Protein AF-A0A6I7P050-F1 (afdb_monomer_lite)

Sequence (65 aa):
MAPRAYAAASLPYPKVSSLAAAPPRPERHVPNSITSLRLGLTRHLARALPRCPCCLHPKSAISML

Secondary structure (DSSP, 8-state):
----------PPPPS---GGGSPP------TT-HHHHHHHHHHHHHHHSSB-TTT-PBPP-----

Radius of gyration: 23.59 Å; chains: 1; bounding box: 56×34×51 Å

pLDDT: mean 75.78, std 15.42, range [41.16, 95.5]

Structure (mmCIF, N/CA/C/O backbone):
data_AF-A0A6I7P050-F1
#
_entry.id   AF-A0A6I7P050-F1
#
loop_
_atom_site.group_PDB
_atom_site.id
_atom_site.type_symbol
_atom_site.label_atom_id
_atom_site.label_alt_id
_atom_site.label_comp_id
_atom_site.label_asym_id
_atom_site.label_entity_id
_atom_site.label_seq_id
_atom_site.pdbx_PDB_ins_code
_atom_site.Cartn_x
_atom_site.Cartn_y
_atom_site.Cartn_z
_atom_site.occupancy
_atom_site.B_iso_or_equiv
_atom_site.auth_seq_id
_atom_site.auth_comp_id
_atom_site.auth_asym_id
_atom_site.auth_atom_id
_atom_site.pdbx_PDB_model_num
ATOM 1 N N . MET A 1 1 ? 29.677 -21.498 -3.542 1.00 42.09 1 MET A N 1
ATOM 2 C CA . MET A 1 1 ? 30.403 -21.815 -4.793 1.00 42.09 1 MET A CA 1
ATOM 3 C C . MET A 1 1 ? 29.550 -21.277 -5.943 1.00 42.09 1 MET A C 1
ATOM 5 O O . MET A 1 1 ? 28.471 -21.810 -6.121 1.00 42.09 1 MET A O 1
ATOM 9 N N . ALA A 1 2 ? 29.792 -20.176 -6.656 1.00 47.41 2 ALA A N 1
ATOM 10 C CA . ALA A 1 2 ? 30.852 -19.166 -6.773 1.00 47.41 2 ALA A CA 1
ATOM 11 C C . ALA A 1 2 ? 30.200 -17.750 -6.698 1.00 47.41 2 ALA A C 1
ATOM 13 O O . ALA A 1 2 ? 28.977 -17.658 -6.850 1.00 47.41 2 ALA A O 1
ATOM 14 N N . PRO A 1 3 ? 30.930 -16.650 -6.427 1.00 49.38 3 PRO A N 1
ATOM 15 C CA . PRO A 1 3 ? 30.296 -15.343 -6.224 1.00 49.38 3 PRO A CA 1
ATOM 16 C C . PRO A 1 3 ? 29.743 -14.762 -7.539 1.00 49.38 3 PRO A C 1
ATOM 18 O O . PRO A 1 3 ? 30.478 -14.604 -8.511 1.00 49.38 3 PRO A O 1
ATOM 21 N N . ARG A 1 4 ? 28.451 -14.395 -7.575 1.00 54.88 4 ARG A N 1
ATOM 22 C CA . ARG A 1 4 ? 27.879 -13.578 -8.664 1.00 54.88 4 ARG A CA 1
ATOM 23 C C . ARG A 1 4 ? 28.320 -12.133 -8.454 1.00 54.88 4 ARG A C 1
ATOM 25 O O . ARG A 1 4 ? 27.688 -11.387 -7.713 1.00 54.88 4 ARG A O 1
ATOM 32 N N . ALA A 1 5 ? 29.421 -11.753 -9.087 1.00 57.75 5 ALA A N 1
ATOM 33 C CA . ALA A 1 5 ? 29.788 -10.354 -9.227 1.00 57.75 5 ALA A CA 1
ATOM 34 C C . ALA A 1 5 ? 28.797 -9.694 -10.196 1.00 57.75 5 ALA A C 1
ATOM 36 O O . ALA A 1 5 ? 28.822 -9.954 -11.398 1.00 57.75 5 ALA A O 1
ATOM 37 N N . TYR A 1 6 ? 27.904 -8.848 -9.685 1.00 56.38 6 TYR A N 1
ATOM 38 C CA . TYR A 1 6 ? 27.131 -7.937 -10.526 1.00 56.38 6 TYR A CA 1
ATOM 39 C C . TYR A 1 6 ? 28.066 -6.801 -10.946 1.00 56.38 6 TYR A C 1
ATOM 41 O O . TYR A 1 6 ? 28.072 -5.730 -10.346 1.00 56.38 6 TYR A O 1
ATOM 49 N N . ALA A 1 7 ? 28.930 -7.059 -11.928 1.00 63.69 7 ALA A N 1
ATOM 50 C CA . ALA A 1 7 ? 29.734 -6.004 -12.519 1.00 63.69 7 ALA A CA 1
ATOM 51 C C . ALA A 1 7 ? 28.775 -5.042 -13.232 1.00 63.69 7 ALA A C 1
ATOM 53 O O . ALA A 1 7 ? 28.169 -5.392 -14.246 1.00 63.69 7 ALA A O 1
ATOM 54 N N . ALA A 1 8 ? 28.594 -3.844 -1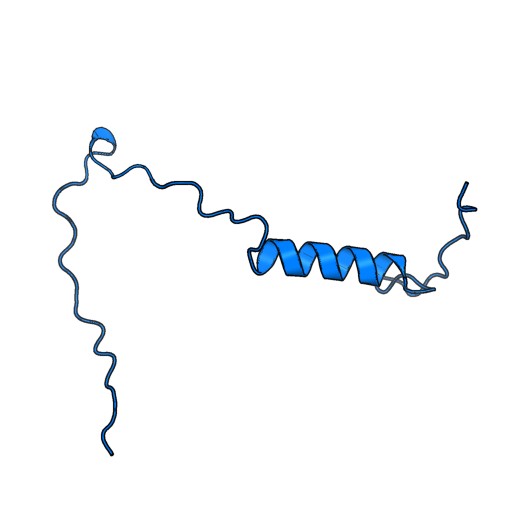2.676 1.00 65.75 8 ALA A N 1
ATOM 55 C CA . ALA A 1 8 ? 27.919 -2.758 -13.364 1.00 65.75 8 ALA A CA 1
ATOM 56 C C . ALA A 1 8 ? 28.808 -2.338 -14.543 1.00 65.75 8 ALA A C 1
ATOM 58 O O . ALA A 1 8 ? 29.709 -1.518 -14.395 1.00 65.75 8 ALA A O 1
ATOM 59 N N . ALA A 1 9 ? 28.618 -2.972 -15.699 1.00 69.06 9 ALA A N 1
ATOM 60 C CA . ALA A 1 9 ? 29.307 -2.576 -16.915 1.00 69.06 9 ALA A CA 1
ATOM 61 C C . ALA A 1 9 ? 28.882 -1.145 -17.278 1.00 69.06 9 ALA A C 1
ATOM 63 O O . ALA A 1 9 ? 27.688 -0.834 -17.262 1.00 69.06 9 ALA A O 1
ATOM 64 N N . SER A 1 10 ? 29.843 -0.282 -17.619 1.00 70.62 10 SER A N 1
ATOM 65 C CA . SER A 1 10 ? 29.557 1.023 -18.222 1.00 70.62 10 SER A CA 1
ATOM 66 C C . SER A 1 10 ? 28.857 0.806 -19.559 1.00 70.62 10 SER A C 1
ATOM 68 O O . SER A 1 10 ? 29.498 0.563 -20.581 1.00 70.62 10 SER A O 1
ATOM 70 N N . LEU A 1 11 ? 27.525 0.847 -19.541 1.00 71.38 11 LEU A N 1
ATOM 71 C CA . LEU A 1 11 ? 26.715 0.763 -20.747 1.00 71.38 11 LEU A CA 1
ATOM 72 C C . LEU A 1 11 ? 26.951 2.029 -21.585 1.00 71.38 11 LEU A C 1
ATOM 74 O O . LEU A 1 11 ? 26.896 3.136 -21.040 1.00 71.38 11 LEU A O 1
ATOM 78 N N . PRO A 1 12 ? 27.206 1.901 -22.897 1.00 75.25 12 PRO A N 1
ATOM 79 C CA . PRO A 1 12 ? 27.354 3.058 -23.765 1.00 75.25 12 PRO A CA 1
ATOM 80 C C . PRO A 1 12 ? 26.057 3.873 -23.781 1.00 75.25 12 PRO A C 1
ATOM 82 O O . PRO A 1 12 ? 24.959 3.319 -23.866 1.00 75.25 12 PRO A O 1
ATOM 85 N N . TYR A 1 13 ? 26.188 5.200 -23.710 1.00 71.38 13 TYR A N 1
ATOM 86 C CA . TYR A 1 13 ? 25.045 6.103 -23.813 1.00 71.38 13 TYR A CA 1
ATOM 87 C C . TYR A 1 13 ? 24.320 5.874 -25.153 1.00 71.38 13 TYR A C 1
ATOM 89 O O . TYR A 1 13 ? 24.984 5.794 -26.195 1.00 71.38 13 TYR A O 1
ATOM 97 N N . PRO A 1 14 ? 22.979 5.754 -25.171 1.00 70.56 14 PRO A N 1
ATOM 98 C CA . PRO A 1 14 ? 22.250 5.538 -26.411 1.00 70.56 14 PRO A CA 1
ATOM 99 C C . PRO A 1 14 ? 22.412 6.754 -27.330 1.00 70.56 14 PRO A C 1
ATOM 101 O O . PRO A 1 14 ? 22.051 7.871 -26.977 1.00 70.56 14 PRO A O 1
ATOM 104 N N . LYS A 1 15 ? 22.935 6.533 -28.542 1.00 70.88 15 LYS A N 1
ATOM 105 C CA . LYS A 1 15 ? 23.157 7.597 -29.543 1.00 70.88 15 LYS A CA 1
ATOM 106 C C . LYS A 1 15 ? 21.857 8.211 -30.088 1.00 70.88 15 LYS A C 1
ATOM 108 O O . LYS A 1 15 ? 21.905 9.232 -30.762 1.00 70.88 15 LYS A O 1
ATOM 113 N N . VAL A 1 16 ? 20.706 7.602 -29.796 1.00 64.31 16 VAL A N 1
ATOM 114 C CA . VAL A 1 16 ? 19.379 8.101 -30.175 1.00 64.31 16 VAL A CA 1
ATOM 115 C C . VAL A 1 16 ? 18.831 8.947 -29.022 1.00 64.31 16 VAL A C 1
ATOM 117 O O . VAL A 1 16 ? 18.217 8.430 -28.092 1.00 64.31 16 VAL A O 1
ATOM 120 N N . SER A 1 17 ? 19.110 10.250 -29.050 1.00 59.31 17 SER A N 1
ATOM 121 C CA . SER A 1 17 ? 18.639 11.229 -28.055 1.00 59.31 17 SER A CA 1
ATOM 122 C C . SER A 1 17 ? 17.407 12.019 -28.513 1.00 59.31 17 SER A C 1
ATOM 124 O O . SER A 1 17 ? 16.880 12.834 -27.756 1.00 59.31 17 SER A O 1
ATOM 126 N N . SER A 1 18 ? 16.919 11.797 -29.739 1.00 64.75 18 SER A N 1
ATOM 127 C CA . SER A 1 18 ? 15.714 12.464 -30.233 1.00 64.75 18 SER A CA 1
ATOM 128 C C . SER A 1 18 ? 14.499 12.001 -29.431 1.00 64.75 18 SER A C 1
ATOM 130 O O . SER A 1 18 ? 14.142 10.824 -29.482 1.00 64.75 18 SER A O 1
ATOM 132 N N . LEU A 1 19 ? 13.825 12.929 -28.747 1.00 61.12 19 LEU A N 1
ATOM 133 C CA . LEU A 1 19 ? 12.586 12.665 -28.003 1.00 61.12 19 LEU A CA 1
ATOM 134 C C . LEU A 1 19 ? 11.510 11.982 -28.868 1.00 61.12 19 LEU A C 1
ATOM 136 O O . LEU A 1 19 ? 10.756 11.163 -28.359 1.00 61.12 19 LEU A O 1
ATOM 140 N N . ALA A 1 20 ? 11.494 12.257 -30.178 1.00 67.31 20 ALA A N 1
ATOM 141 C CA . ALA A 1 20 ? 10.585 11.643 -31.149 1.00 67.31 20 ALA A CA 1
ATOM 142 C C . ALA A 1 20 ? 10.870 10.152 -31.442 1.00 67.31 20 ALA A C 1
ATOM 144 O O . ALA A 1 20 ? 9.972 9.443 -31.880 1.00 67.31 20 ALA A O 1
ATOM 145 N N . ALA A 1 21 ? 12.095 9.673 -31.196 1.00 66.19 21 ALA A N 1
ATOM 146 C CA . ALA A 1 21 ? 12.483 8.263 -31.350 1.00 66.19 21 ALA A CA 1
ATOM 147 C C . ALA A 1 21 ? 12.685 7.555 -30.000 1.00 66.19 21 ALA A C 1
ATOM 149 O O . ALA A 1 21 ? 13.085 6.390 -29.963 1.00 66.19 21 ALA A O 1
ATOM 150 N N . ALA A 1 22 ? 12.443 8.252 -28.883 1.00 65.88 22 ALA A N 1
ATOM 151 C CA . ALA A 1 22 ? 12.446 7.621 -27.577 1.00 65.88 22 ALA A CA 1
ATOM 152 C C . ALA A 1 22 ? 11.314 6.581 -27.554 1.00 65.88 22 ALA A C 1
ATOM 154 O O . ALA A 1 22 ? 10.181 6.922 -27.906 1.00 65.88 22 ALA A O 1
ATOM 155 N N . PRO A 1 23 ? 11.580 5.324 -27.151 1.00 67.88 23 PRO A N 1
ATOM 156 C CA . PRO A 1 23 ? 10.511 4.352 -27.015 1.00 67.88 23 PRO A CA 1
ATOM 157 C C . PRO A 1 23 ? 9.462 4.929 -26.058 1.00 67.88 23 PRO A C 1
ATOM 159 O O . PRO A 1 23 ? 9.848 5.481 -25.015 1.00 67.88 23 PRO A O 1
ATOM 162 N N . PRO A 1 24 ? 8.161 4.834 -26.392 1.00 71.75 24 PRO A N 1
ATOM 163 C CA . PRO A 1 24 ? 7.111 5.287 -25.498 1.00 71.75 24 PRO A CA 1
ATOM 164 C C . PRO A 1 24 ? 7.363 4.624 -24.150 1.00 71.75 24 PRO A C 1
ATOM 166 O O . PRO A 1 24 ? 7.515 3.406 -24.072 1.00 71.75 24 PRO A O 1
ATOM 169 N N . ARG A 1 25 ? 7.518 5.426 -23.095 1.00 71.94 25 ARG A N 1
ATOM 170 C CA . ARG A 1 25 ? 7.608 4.901 -21.736 1.00 71.94 25 ARG A CA 1
ATOM 171 C C . ARG A 1 25 ? 6.174 4.632 -21.304 1.00 71.94 25 ARG A C 1
ATOM 173 O O . ARG A 1 25 ? 5.520 5.596 -20.908 1.00 71.94 25 ARG A O 1
ATOM 180 N N . PRO A 1 26 ? 5.662 3.387 -21.391 1.00 73.00 26 PRO A N 1
ATOM 181 C CA . PRO A 1 26 ? 4.367 3.102 -20.804 1.00 73.00 26 PRO A CA 1
ATOM 182 C C . PRO A 1 26 ? 4.429 3.515 -19.338 1.00 73.00 26 PRO A C 1
ATOM 184 O O . PRO A 1 26 ? 5.455 3.326 -18.667 1.00 73.00 26 PRO A O 1
ATOM 187 N N . GLU A 1 27 ? 3.350 4.131 -18.867 1.00 73.75 27 GLU A N 1
ATOM 188 C CA . GLU A 1 27 ? 3.201 4.454 -17.461 1.00 73.75 27 GLU A CA 1
ATOM 189 C C . GLU A 1 27 ? 3.487 3.183 -16.653 1.00 73.75 27 GLU A C 1
ATOM 191 O O . GLU A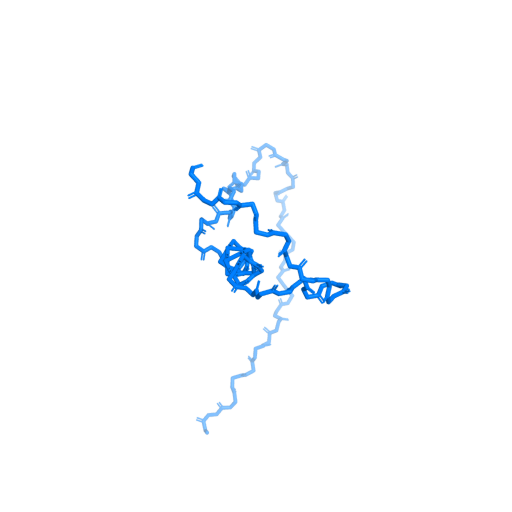 1 27 ? 2.857 2.144 -16.836 1.00 73.75 27 GLU A O 1
ATOM 196 N N . ARG A 1 28 ? 4.500 3.234 -15.783 1.00 70.94 28 ARG A N 1
ATOM 197 C CA . ARG A 1 28 ? 4.906 2.080 -14.964 1.00 70.94 28 ARG A CA 1
ATOM 198 C C . ARG A 1 28 ? 3.962 1.853 -13.784 1.00 70.94 28 ARG A C 1
ATOM 200 O O . ARG A 1 28 ? 4.245 1.012 -12.930 1.00 70.94 28 ARG A O 1
ATOM 207 N N . HIS A 1 29 ? 2.889 2.636 -13.688 1.00 77.94 29 HIS A N 1
ATOM 208 C CA . HIS A 1 29 ? 1.923 2.513 -12.619 1.00 77.94 29 HIS A CA 1
ATOM 209 C C . HIS A 1 29 ? 1.097 1.244 -12.828 1.00 77.94 29 HIS A C 1
ATOM 211 O O . HIS A 1 29 ? 0.18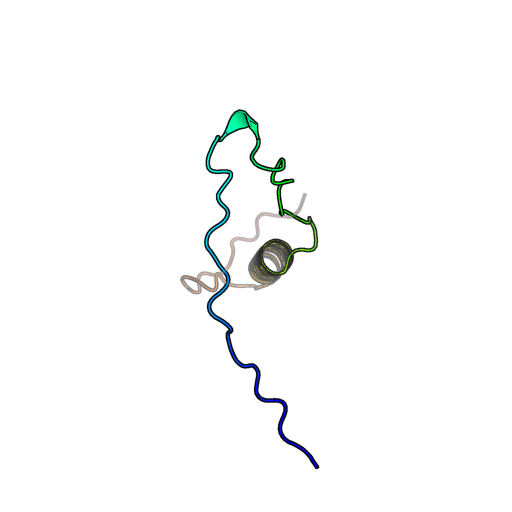0 1.177 -13.640 1.00 77.94 29 HIS A O 1
ATOM 217 N N . VAL A 1 30 ? 1.431 0.222 -12.050 1.00 78.12 30 VAL A N 1
ATOM 218 C CA . VAL A 1 30 ? 0.612 -0.976 -11.912 1.00 78.12 30 VAL A CA 1
ATOM 219 C C . VAL A 1 30 ? -0.298 -0.755 -10.699 1.00 78.12 30 VAL A C 1
ATOM 221 O O . VAL A 1 30 ? 0.210 -0.362 -9.645 1.00 78.12 30 VAL A O 1
ATOM 224 N N . PRO A 1 31 ? -1.613 -1.025 -10.780 1.00 80.12 31 PRO A N 1
ATOM 225 C CA . PRO A 1 31 ? -2.514 -0.922 -9.625 1.00 80.12 31 PRO A CA 1
ATOM 226 C C . PRO A 1 31 ? -2.024 -1.717 -8.403 1.00 80.12 31 PRO A C 1
ATOM 228 O O . PRO A 1 31 ? -2.203 -1.294 -7.266 1.00 80.12 31 PRO A O 1
ATOM 231 N N . ASN A 1 32 ? -1.313 -2.818 -8.656 1.00 86.25 32 ASN A N 1
ATOM 232 C CA . ASN A 1 32 ? -0.687 -3.680 -7.652 1.00 86.25 32 ASN A CA 1
ATOM 233 C C . ASN A 1 32 ? 0.782 -3.316 -7.369 1.00 86.25 32 ASN A C 1
ATOM 235 O O . ASN A 1 32 ? 1.553 -4.152 -6.898 1.00 86.25 32 ASN A O 1
ATOM 239 N N . SER A 1 33 ? 1.214 -2.094 -7.686 1.00 88.12 33 SER A N 1
ATOM 240 C CA . SER A 1 33 ? 2.547 -1.628 -7.311 1.00 88.12 33 SER A CA 1
ATOM 241 C C . SER A 1 33 ? 2.696 -1.605 -5.788 1.00 88.12 33 SER A C 1
ATOM 243 O O . SER A 1 33 ? 1.731 -1.388 -5.052 1.00 88.12 33 SER A O 1
ATOM 245 N N . ILE A 1 34 ? 3.928 -1.774 -5.301 1.00 91.31 34 ILE A N 1
ATOM 246 C CA . ILE A 1 34 ? 4.230 -1.728 -3.863 1.00 91.31 34 ILE A CA 1
ATOM 247 C C . ILE A 1 34 ? 3.719 -0.418 -3.241 1.00 91.31 34 ILE A C 1
ATOM 249 O O . ILE A 1 34 ? 3.181 -0.434 -2.136 1.00 91.31 34 ILE A O 1
ATOM 253 N N . THR A 1 35 ? 3.845 0.708 -3.948 1.00 92.88 35 THR A N 1
ATOM 254 C CA . THR A 1 35 ? 3.368 2.018 -3.483 1.00 92.88 35 THR A CA 1
ATOM 255 C C . THR A 1 35 ? 1.849 2.046 -3.328 1.00 92.88 35 THR A C 1
ATOM 257 O O . THR A 1 35 ? 1.353 2.449 -2.274 1.00 92.88 35 THR A O 1
ATOM 260 N N . SER A 1 36 ? 1.110 1.573 -4.335 1.00 90.75 36 SER A N 1
ATOM 261 C CA . SER A 1 36 ? -0.357 1.533 -4.312 1.00 90.75 36 SER A CA 1
ATOM 262 C C . SER A 1 36 ? -0.874 0.599 -3.215 1.00 90.75 36 SER A C 1
ATOM 264 O O . SER A 1 36 ? -1.747 0.988 -2.435 1.00 90.75 36 SER A O 1
ATOM 266 N N . LEU A 1 37 ? -0.270 -0.586 -3.073 1.00 94.25 37 LEU A N 1
ATOM 267 C CA . LEU A 1 37 ? -0.602 -1.542 -2.013 1.00 94.25 37 LEU A CA 1
ATOM 268 C C . LEU A 1 37 ? -0.322 -0.969 -0.617 1.00 94.25 37 LEU A C 1
ATOM 270 O O . LEU A 1 37 ? -1.185 -1.038 0.258 1.00 94.25 37 LEU A O 1
ATOM 274 N N . ARG A 1 38 ? 0.842 -0.337 -0.409 1.00 95.50 38 ARG A N 1
ATOM 275 C CA . ARG A 1 38 ? 1.181 0.329 0.863 1.00 95.50 38 ARG A CA 1
ATOM 276 C C . ARG A 1 38 ? 0.168 1.408 1.220 1.00 95.50 38 ARG A C 1
ATOM 278 O O . ARG A 1 38 ? -0.282 1.467 2.360 1.00 95.50 38 ARG A O 1
ATOM 285 N N . LEU A 1 39 ? -0.215 2.239 0.256 1.00 93.75 39 LEU A N 1
ATOM 286 C CA . LEU A 1 39 ? -1.187 3.302 0.484 1.00 93.75 39 LEU A CA 1
ATOM 287 C C . LEU A 1 39 ? -2.570 2.745 0.853 1.00 93.75 39 LEU A C 1
ATOM 289 O O . LEU A 1 39 ? -3.211 3.257 1.774 1.00 93.75 39 LEU A O 1
ATOM 293 N N . GLY A 1 40 ? -3.016 1.688 0.169 1.00 94.81 40 GLY A N 1
ATOM 294 C CA . GLY A 1 40 ? -4.264 0.990 0.486 1.00 94.81 40 GLY A CA 1
ATOM 295 C C . GLY A 1 40 ? -4.260 0.411 1.901 1.00 94.81 40 GLY A C 1
ATOM 296 O O . GLY A 1 40 ? -5.164 0.703 2.687 1.00 94.81 40 GLY A O 1
ATOM 297 N N . LEU A 1 41 ? -3.207 -0.330 2.257 1.00 95.50 41 LEU A N 1
ATOM 298 C CA . LEU A 1 41 ? -3.049 -0.925 3.587 1.00 95.50 41 LEU A CA 1
ATOM 299 C C . LEU A 1 41 ? -3.021 0.137 4.689 1.00 95.50 41 LEU A C 1
ATOM 301 O O . LEU A 1 41 ? -3.770 0.026 5.656 1.00 95.50 41 LEU A O 1
ATOM 305 N N . THR A 1 42 ? -2.235 1.203 4.529 1.00 94.50 42 THR A N 1
ATOM 306 C CA . THR A 1 42 ? -2.162 2.290 5.516 1.00 94.50 42 THR A CA 1
ATOM 307 C C . THR A 1 42 ? -3.523 2.949 5.731 1.00 94.50 42 THR A C 1
ATOM 309 O O . THR A 1 42 ? -3.901 3.209 6.872 1.00 94.50 42 THR A O 1
ATOM 312 N N . ARG A 1 43 ? -4.300 3.184 4.664 1.00 93.19 43 ARG A N 1
ATOM 313 C CA . ARG A 1 43 ? -5.660 3.739 4.779 1.00 93.19 43 ARG A CA 1
ATOM 314 C C . ARG A 1 43 ? -6.606 2.790 5.508 1.00 93.19 43 ARG A C 1
ATOM 316 O O . ARG A 1 43 ? -7.368 3.245 6.360 1.00 93.19 43 ARG A O 1
ATOM 323 N N . HIS A 1 44 ? -6.560 1.496 5.194 1.00 94.44 44 HIS A N 1
ATOM 324 C CA . HIS A 1 44 ? -7.377 0.492 5.876 1.00 94.44 44 HIS A CA 1
ATOM 325 C C . HIS A 1 44 ? -7.030 0.385 7.361 1.00 94.44 44 HIS A C 1
ATOM 327 O O . HIS A 1 44 ? -7.929 0.460 8.197 1.00 94.44 44 HIS A O 1
ATOM 333 N N . LEU A 1 45 ? -5.741 0.305 7.697 1.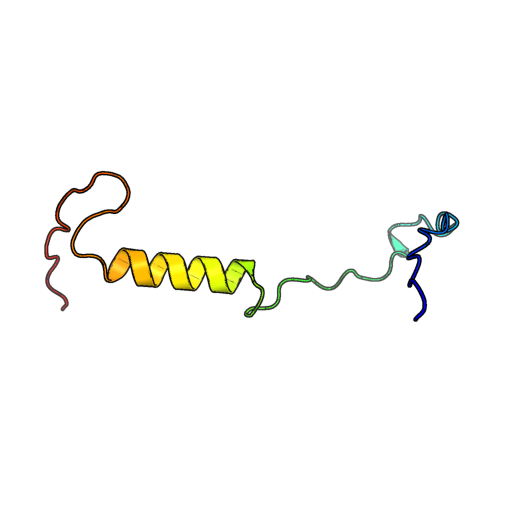00 92.38 45 LEU A N 1
ATOM 334 C CA . LEU A 1 45 ? -5.278 0.292 9.083 1.00 92.38 45 LEU A CA 1
ATOM 335 C C . LEU A 1 45 ? -5.721 1.561 9.810 1.00 92.38 45 LEU A C 1
ATOM 337 O O . LEU A 1 45 ? -6.394 1.481 10.832 1.00 92.38 45 LEU A O 1
ATOM 341 N N . ALA A 1 46 ? -5.450 2.739 9.244 1.00 90.69 46 ALA A N 1
ATOM 342 C CA . ALA A 1 46 ? -5.855 4.003 9.847 1.00 90.69 46 ALA A CA 1
ATOM 343 C C . ALA A 1 46 ? -7.368 4.066 10.109 1.00 90.69 46 ALA A C 1
ATOM 345 O O . ALA A 1 46 ? -7.773 4.652 11.109 1.00 90.69 46 ALA A O 1
ATOM 346 N N . ARG A 1 47 ? -8.210 3.465 9.251 1.00 88.69 47 ARG A N 1
ATOM 347 C CA . ARG A 1 47 ? -9.667 3.349 9.453 1.00 88.69 47 ARG A CA 1
ATOM 348 C C . ARG A 1 47 ? -10.045 2.414 10.601 1.00 88.69 47 ARG A C 1
ATOM 3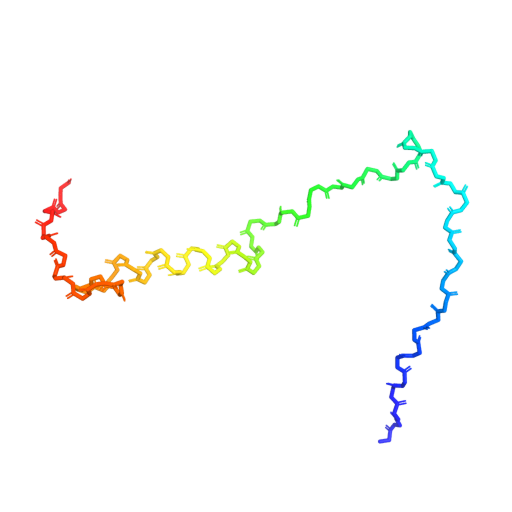50 O O . ARG A 1 47 ? -10.923 2.793 11.366 1.00 88.69 47 ARG A O 1
ATOM 357 N N . ALA A 1 48 ? -9.377 1.270 10.719 1.00 90.44 48 ALA A N 1
ATOM 358 C CA . ALA A 1 48 ? -9.680 0.236 11.707 1.00 90.44 48 ALA A CA 1
ATOM 359 C C . ALA A 1 48 ? -9.190 0.558 13.131 1.00 90.44 48 ALA A C 1
ATOM 361 O O . ALA A 1 48 ? -9.726 0.018 14.096 1.00 90.44 48 ALA A O 1
ATOM 362 N N . LEU A 1 49 ? -8.181 1.420 13.288 1.00 90.62 49 LEU A N 1
ATOM 363 C CA . LEU A 1 49 ? -7.691 1.796 14.615 1.00 90.62 49 LEU A CA 1
ATOM 364 C C . LEU A 1 49 ? -8.728 2.641 15.388 1.00 90.62 49 LEU A C 1
ATOM 366 O O . LEU A 1 49 ? -9.301 3.569 14.815 1.00 90.62 49 LEU A O 1
ATOM 370 N N . PRO A 1 50 ? -8.904 2.416 16.707 1.00 90.69 50 PRO A N 1
ATOM 371 C CA . PRO A 1 50 ? -9.857 3.167 17.537 1.00 90.69 50 PRO A CA 1
ATOM 372 C C . PRO A 1 50 ? -9.435 4.626 17.793 1.00 90.69 50 PRO A C 1
ATOM 374 O O . PRO A 1 50 ? -10.245 5.466 18.188 1.00 90.69 50 PRO A O 1
ATOM 377 N N . ARG A 1 51 ? -8.154 4.944 17.585 1.00 89.94 51 ARG A N 1
ATOM 378 C CA . ARG A 1 51 ? -7.550 6.265 17.815 1.00 89.94 51 ARG A CA 1
ATOM 379 C C . ARG A 1 51 ? -6.724 6.689 16.601 1.00 89.94 51 ARG A C 1
ATOM 381 O O . ARG A 1 51 ? -6.198 5.825 15.898 1.00 89.94 51 ARG A O 1
ATOM 388 N N . CYS A 1 52 ? -6.576 7.996 16.349 1.00 87.81 52 CYS A N 1
ATOM 389 C CA . CYS A 1 52 ? -5.663 8.456 15.294 1.00 87.81 52 CYS A CA 1
ATOM 390 C C . CYS A 1 52 ? -4.220 8.068 15.648 1.00 87.81 52 CYS A C 1
ATOM 392 O O . CYS A 1 52 ? -3.760 8.454 16.722 1.00 87.81 52 CYS A O 1
ATOM 394 N N . PRO A 1 53 ? -3.453 7.422 14.751 1.00 87.88 53 PRO A N 1
ATOM 395 C CA . PRO A 1 53 ? -2.025 7.186 14.983 1.00 87.88 53 PRO A CA 1
ATOM 396 C C . PRO A 1 53 ? -1.197 8.485 15.004 1.00 87.88 53 PRO A C 1
ATOM 398 O O . PRO A 1 53 ? -0.060 8.477 15.453 1.00 87.88 53 PRO A O 1
ATOM 401 N N . CYS A 1 54 ? -1.762 9.597 14.524 1.00 88.81 54 CYS A N 1
ATOM 402 C CA . CYS A 1 54 ? -1.113 10.902 14.449 1.00 88.81 54 CYS A CA 1
ATOM 403 C C . CYS A 1 54 ? -1.091 11.668 15.782 1.00 88.81 54 CYS A C 1
ATOM 405 O O . CYS A 1 54 ? -0.085 12.266 16.140 1.00 88.81 54 CYS A O 1
ATOM 407 N N . CYS A 1 55 ? -2.215 11.674 16.503 1.00 92.12 55 CYS A N 1
ATOM 408 C CA . CYS A 1 55 ? -2.435 12.524 17.677 1.00 92.12 55 CYS A CA 1
ATOM 409 C C . CYS A 1 55 ? -3.095 11.780 18.849 1.00 92.12 55 CYS A C 1
ATOM 411 O O . CYS A 1 55 ? -3.500 12.411 19.822 1.00 92.12 55 CYS A O 1
ATOM 413 N N . LEU A 1 56 ? -3.267 10.456 18.732 1.00 90.12 56 LEU A N 1
ATOM 414 C CA . LEU A 1 56 ? -3.921 9.561 19.696 1.00 90.12 56 LEU A CA 1
ATOM 415 C C . LEU A 1 56 ? -5.352 9.941 20.112 1.00 90.12 56 LEU A C 1
ATOM 417 O O . LEU A 1 56 ? -5.918 9.300 20.999 1.00 90.12 56 LEU A O 1
ATOM 421 N N . HIS A 1 57 ? -5.984 10.908 19.443 1.00 90.06 57 HIS A N 1
ATOM 422 C CA . HIS A 1 57 ? -7.378 11.233 19.715 1.00 90.06 57 HIS A CA 1
ATOM 423 C C . HIS A 1 57 ? -8.287 10.042 19.396 1.00 90.06 57 HIS A C 1
ATOM 425 O O . HIS A 1 57 ? -8.096 9.395 18.355 1.00 90.06 57 HIS A O 1
ATOM 431 N N . PRO A 1 58 ? -9.280 9.748 20.257 1.00 88.94 58 PRO A N 1
ATOM 432 C CA . PRO A 1 58 ? -10.327 8.797 19.921 1.00 88.94 58 PRO A CA 1
ATOM 433 C C . PRO A 1 58 ? -11.016 9.274 18.651 1.00 88.94 58 PRO A C 1
ATOM 435 O O . PRO A 1 58 ? -11.324 10.458 18.504 1.00 88.94 58 PRO A O 1
ATOM 438 N N . LYS A 1 59 ? -11.233 8.356 17.712 1.00 81.50 59 LYS A N 1
ATOM 439 C CA . LYS A 1 59 ? -12.061 8.688 16.560 1.00 81.50 59 LYS A CA 1
ATOM 440 C C . LYS A 1 59 ? -13.467 8.971 17.061 1.00 81.50 59 LYS A C 1
ATOM 442 O O . LYS A 1 59 ? -14.025 8.150 17.787 1.00 81.50 59 LYS A O 1
ATOM 447 N N . SER A 1 60 ? -14.030 10.121 16.689 1.00 73.12 60 SER A N 1
ATOM 448 C CA . SER A 1 60 ? -15.455 10.330 16.901 1.00 73.12 60 SER A CA 1
ATOM 449 C C . SER A 1 60 ? -16.180 9.221 16.146 1.00 73.12 60 SER A C 1
ATOM 451 O O . SER A 1 60 ? -15.867 8.934 14.986 1.00 73.12 60 SER A O 1
ATOM 453 N N . ALA A 1 61 ? -17.088 8.534 16.833 1.00 65.56 61 ALA A N 1
ATOM 454 C CA . ALA A 1 61 ? -17.9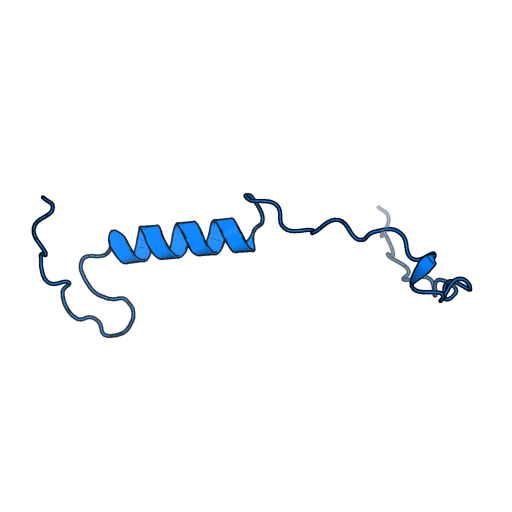72 7.574 16.202 1.00 65.56 61 ALA A CA 1
ATOM 455 C C . ALA A 1 61 ? -18.917 8.365 15.293 1.00 65.56 61 ALA A C 1
ATOM 457 O O . ALA A 1 61 ? -20.027 8.716 15.681 1.00 65.56 61 ALA A O 1
ATOM 458 N N . ILE A 1 62 ? -18.459 8.711 14.091 1.00 57.34 62 ILE A N 1
ATOM 459 C CA . ILE A 1 62 ? -19.379 9.033 13.012 1.00 57.34 62 ILE A CA 1
ATOM 460 C C . ILE A 1 62 ? -20.059 7.702 12.724 1.00 57.34 62 ILE A C 1
ATOM 462 O O . ILE A 1 62 ? -19.438 6.781 12.192 1.00 57.34 62 ILE A O 1
ATOM 466 N N . SER A 1 63 ? -21.283 7.587 13.240 1.00 48.31 63 SER A N 1
ATOM 467 C CA . SER A 1 63 ? -22.196 6.475 13.026 1.00 48.31 63 SER A CA 1
ATOM 468 C C . SER A 1 63 ? -22.126 6.072 11.555 1.00 48.31 63 SER A C 1
ATOM 470 O O . SER A 1 63 ? -22.381 6.889 10.674 1.00 48.31 63 SER A O 1
ATOM 472 N N . MET A 1 64 ? -21.678 4.841 11.304 1.00 41.16 64 MET A N 1
ATOM 473 C CA . MET A 1 64 ? -21.811 4.185 10.010 1.00 41.16 64 MET A CA 1
ATOM 474 C C . MET A 1 64 ? -23.310 4.003 9.740 1.00 41.16 64 MET A C 1
ATOM 476 O O . MET A 1 64 ? -23.898 3.017 10.184 1.00 41.16 64 MET A O 1
ATOM 480 N N . LEU A 1 65 ? -23.902 4.967 9.040 1.00 43.78 65 LEU A N 1
ATOM 481 C CA . LEU A 1 65 ? -25.027 4.774 8.128 1.00 43.78 65 LEU A CA 1
ATOM 482 C C . LEU A 1 65 ? -24.578 5.259 6.750 1.00 43.78 65 LEU A C 1
ATOM 484 O O . LEU A 1 65 ? -24.040 6.388 6.678 1.00 43.78 65 LEU A O 1
#

Foldseek 3Di:
DDDDPPPPPPDDDPPPPPPVPPPPPPDPDDCPDPVNVVVVVVVVVCVPDQAHPVPRHGPDCPDDD